Protein AF-A0A2D4QW88-F1 (afdb_monomer_lite)

pLDDT: mean 71.63, std 20.82, range [40.88, 96.81]

Radius of gyration: 30.63 Å; chains: 1; bounding box: 84×74×63 Å

Foldseek 3Di:
DDDDDDPDPDPPPDPPPCPPPPDDDLVNLVVVLVVLVVCVVVPVDDPVCCVVSVVVSVVSVVVSVPDDDPPDDPPDDDPPPPDPDPPDDDDDDDDDDDD

Structure (mmCIF, N/CA/C/O backbone):
data_AF-A0A2D4QW88-F1
#
_entry.id   AF-A0A2D4QW88-F1
#
loop_
_atom_site.group_PDB
_atom_site.id
_atom_site.type_symbol
_atom_site.label_atom_id
_atom_site.label_alt_id
_atom_site.label_comp_id
_atom_site.label_asym_id
_atom_site.label_entity_id
_atom_site.label_seq_id
_atom_site.pdbx_PDB_ins_code
_atom_site.Cartn_x
_atom_site.Cartn_y
_atom_site.Cartn_z
_atom_site.occupancy
_atom_site.B_iso_or_equiv
_atom_site.auth_seq_id
_atom_site.auth_comp_id
_atom_site.auth_asym_id
_atom_site.auth_atom_id
_atom_site.pdbx_PDB_model_num
ATOM 1 N N . MET A 1 1 ? -70.761 11.917 18.802 1.00 40.88 1 MET A N 1
ATOM 2 C CA . MET A 1 1 ? -69.720 11.976 17.760 1.00 40.88 1 MET A CA 1
ATOM 3 C C . MET A 1 1 ? -68.682 12.943 18.309 1.00 40.88 1 MET A C 1
ATOM 5 O O . MET A 1 1 ? -68.928 14.135 18.247 1.00 40.88 1 MET A O 1
ATOM 9 N N . SER A 1 2 ? -67.807 12.545 19.236 1.00 53.78 2 SER A N 1
ATOM 10 C CA . SER A 1 2 ? -66.709 11.557 19.168 1.00 53.78 2 SER A CA 1
ATOM 11 C C . SER A 1 2 ? -65.649 11.920 18.135 1.00 53.78 2 SER A C 1
ATOM 13 O O . SER A 1 2 ? -65.993 12.168 16.987 1.00 53.78 2 SER A O 1
ATOM 15 N N . GLU A 1 3 ? -64.408 11.877 18.622 1.00 55.81 3 GLU A N 1
ATOM 16 C CA . GLU A 1 3 ? -63.111 12.126 17.988 1.00 55.81 3 GLU A CA 1
ATOM 17 C C . GLU A 1 3 ? -62.777 13.548 17.511 1.00 55.81 3 GLU A C 1
ATOM 19 O O . GLU A 1 3 ? -63.356 14.049 16.562 1.00 55.81 3 GLU A O 1
ATOM 24 N N . GLU A 1 4 ? -61.748 14.148 18.126 1.00 53.09 4 GLU A N 1
ATOM 25 C CA . GLU A 1 4 ? -60.486 14.458 17.425 1.00 53.09 4 GLU A CA 1
ATOM 26 C C . GLU A 1 4 ? -59.383 14.667 18.490 1.00 53.09 4 GLU A C 1
ATOM 28 O O . GLU A 1 4 ? -59.415 15.599 19.288 1.00 53.09 4 GLU A O 1
ATOM 33 N N . GLN A 1 5 ? -58.665 13.594 18.820 1.00 50.66 5 GLN A N 1
ATOM 34 C CA . GLN A 1 5 ? -57.282 13.305 18.409 1.00 50.66 5 GLN A CA 1
ATOM 35 C C . GLN A 1 5 ? -56.194 14.056 19.192 1.00 50.66 5 GLN A C 1
ATOM 37 O O . GLN A 1 5 ? -55.827 15.199 18.947 1.00 50.66 5 GLN A O 1
ATOM 42 N N . LYS A 1 6 ? -55.636 13.285 20.129 1.00 53.81 6 LYS A N 1
ATOM 43 C CA . LYS A 1 6 ? -54.330 13.429 20.766 1.00 53.81 6 LYS A CA 1
ATOM 44 C C . LYS A 1 6 ? -53.242 13.668 19.702 1.00 53.81 6 LYS A C 1
ATOM 46 O O . LYS A 1 6 ? -53.160 12.864 18.773 1.00 53.81 6 LYS A O 1
ATOM 51 N N . PRO A 1 7 ? -52.362 14.673 19.844 1.00 47.12 7 PRO A N 1
ATOM 52 C CA . PRO A 1 7 ? -51.153 14.725 19.039 1.00 47.12 7 PRO A CA 1
ATOM 53 C C . PRO A 1 7 ? -50.296 13.511 19.399 1.00 47.12 7 PRO A C 1
ATOM 55 O O . PRO A 1 7 ? -49.898 13.335 20.552 1.00 47.12 7 PRO A O 1
ATOM 58 N N . ALA A 1 8 ? -50.080 12.632 18.427 1.00 52.38 8 ALA A N 1
ATOM 59 C CA . ALA A 1 8 ? -49.064 11.603 18.519 1.00 52.38 8 ALA A CA 1
ATOM 60 C C . ALA A 1 8 ? -47.697 12.299 18.533 1.00 52.38 8 ALA A C 1
ATOM 62 O O . ALA A 1 8 ? -47.359 13.032 17.606 1.00 52.38 8 ALA A O 1
ATOM 63 N N . GLU A 1 9 ? -46.932 12.090 19.602 1.00 53.78 9 GLU A N 1
ATOM 64 C CA . GLU A 1 9 ? -45.499 12.357 19.617 1.00 53.78 9 GLU A CA 1
ATOM 65 C C . GLU A 1 9 ? -44.848 11.457 18.563 1.00 53.78 9 GLU A C 1
ATOM 67 O O . GLU A 1 9 ? -44.698 10.250 18.753 1.00 53.78 9 GLU A O 1
ATOM 72 N N . THR A 1 10 ? -44.509 12.044 17.418 1.00 44.59 10 THR A N 1
ATOM 73 C CA . THR A 1 10 ? -43.572 11.462 16.460 1.00 44.59 10 THR A CA 1
ATOM 74 C C . THR A 1 10 ? -42.221 11.330 17.166 1.00 44.59 10 THR A C 1
ATOM 76 O O . THR A 1 10 ? -41.715 12.342 17.661 1.00 44.59 10 THR A O 1
ATOM 79 N N . PRO A 1 11 ? -41.617 10.131 17.252 1.00 49.81 11 PRO A N 1
ATOM 80 C CA . PRO A 1 11 ? -40.258 9.991 17.747 1.00 49.81 11 PRO A CA 1
ATOM 81 C C . PRO A 1 11 ? -39.336 10.898 16.941 1.00 49.81 11 PRO A C 1
ATOM 83 O O . PRO A 1 11 ? -39.366 10.879 15.711 1.00 49.81 11 PRO A O 1
ATOM 86 N N . ALA A 1 12 ? -38.560 11.712 17.653 1.00 52.09 12 ALA A N 1
ATOM 87 C CA . ALA A 1 12 ? -37.541 12.566 17.076 1.00 52.09 12 ALA A CA 1
ATOM 88 C C . ALA A 1 12 ? -36.685 11.744 16.107 1.00 52.09 12 ALA A C 1
ATOM 90 O O . ALA A 1 12 ? -35.985 10.814 16.512 1.00 52.09 12 ALA A O 1
ATOM 91 N N . GLU A 1 13 ? -36.766 12.093 14.827 1.00 52.56 13 GLU A N 1
ATOM 92 C CA . GLU A 1 13 ? -35.830 11.632 13.820 1.00 52.56 13 GLU A CA 1
ATOM 93 C C . GLU A 1 13 ? -34.475 12.211 14.232 1.00 52.56 13 GLU A C 1
ATOM 95 O O . GLU A 1 13 ? -34.209 13.410 14.128 1.00 52.56 13 GLU A O 1
ATOM 100 N N . GLN A 1 14 ? -33.676 11.360 14.873 1.00 52.75 14 GLN A N 1
ATOM 101 C CA . GLN A 1 14 ? -32.316 11.667 15.275 1.00 52.75 14 GLN A CA 1
ATOM 102 C C . GLN A 1 14 ? -31.601 12.148 14.009 1.00 52.75 14 GLN A C 1
ATOM 104 O O . GLN A 1 14 ? -31.672 11.434 13.004 1.00 52.75 14 GLN A O 1
ATOM 109 N N . PRO A 1 15 ? -30.941 13.322 14.002 1.00 51.03 15 PRO A N 1
ATOM 110 C CA . PRO A 1 15 ? -30.180 13.726 12.837 1.00 51.03 15 PRO A CA 1
ATOM 111 C C . PRO A 1 15 ? -29.179 12.604 12.585 1.00 51.03 15 PRO A C 1
ATOM 113 O O . PRO A 1 15 ? -28.324 12.333 13.434 1.00 51.03 15 PRO A O 1
ATOM 116 N N . ALA A 1 16 ? -29.333 11.906 11.459 1.00 57.38 16 ALA A N 1
ATOM 117 C CA . ALA A 1 16 ? -28.269 11.097 10.909 1.00 57.38 16 ALA A CA 1
ATOM 118 C C . ALA A 1 16 ? -27.136 12.090 10.688 1.00 57.38 16 ALA A C 1
ATOM 120 O O . ALA A 1 16 ? -27.187 12.906 9.769 1.00 57.38 16 ALA A O 1
ATOM 121 N N . GLY A 1 17 ? -26.211 12.128 11.648 1.00 49.72 17 GLY A N 1
ATOM 122 C CA . GLY A 1 17 ? -25.056 12.992 11.588 1.00 49.72 17 GLY A CA 1
ATOM 123 C C . GLY A 1 17 ? -24.408 12.741 10.244 1.00 49.72 17 GLY A C 1
ATOM 124 O O . GLY A 1 17 ? -24.042 11.605 9.940 1.00 49.72 17 GLY A O 1
ATOM 125 N N . ASP A 1 18 ? -24.334 13.795 9.442 1.00 54.16 18 ASP A N 1
ATOM 126 C CA . ASP A 1 18 ? -23.504 13.874 8.255 1.00 54.16 18 ASP A CA 1
ATOM 127 C C . ASP A 1 18 ? -22.057 13.763 8.753 1.00 54.16 18 ASP A C 1
ATOM 129 O O . ASP A 1 18 ? -21.367 14.747 9.012 1.00 54.16 18 ASP A O 1
ATOM 133 N N . VAL A 1 19 ? -21.641 12.534 9.075 1.00 58.12 19 VAL A N 1
ATOM 134 C CA . VAL A 1 19 ? -20.238 12.220 9.282 1.00 58.12 19 VAL A CA 1
ATOM 135 C C . VAL A 1 19 ? -19.662 12.349 7.885 1.00 58.12 19 VAL A C 1
ATOM 137 O O . VAL A 1 19 ? -20.085 11.596 7.002 1.00 58.12 19 VAL A O 1
ATOM 140 N N . PRO A 1 20 ? -18.770 13.315 7.631 1.00 55.28 20 PRO A N 1
ATOM 141 C CA . PRO A 1 20 ? -18.297 13.534 6.283 1.00 55.28 20 PRO A CA 1
ATOM 142 C C . PRO A 1 20 ? -17.686 12.221 5.779 1.00 55.28 20 PRO A C 1
ATOM 144 O O . PRO A 1 20 ? -16.761 11.683 6.389 1.00 55.28 20 PRO A O 1
ATOM 147 N N . GLN A 1 21 ? -18.193 11.701 4.654 1.00 60.97 21 GLN A N 1
ATOM 148 C CA . GLN A 1 21 ? -17.668 10.504 3.969 1.00 60.97 21 GLN A CA 1
ATOM 149 C C . GLN A 1 21 ? -16.218 10.686 3.464 1.00 60.97 21 GLN A C 1
ATOM 151 O O . GLN A 1 21 ? -15.712 9.886 2.684 1.00 60.97 21 GLN A O 1
ATOM 156 N N . THR A 1 22 ? -15.536 11.752 3.877 1.00 66.81 22 THR A N 1
ATOM 157 C CA . THR A 1 22 ? -14.161 12.087 3.515 1.00 66.81 22 THR A CA 1
ATOM 158 C C . THR A 1 22 ? -13.121 11.351 4.365 1.00 66.81 22 THR A C 1
ATOM 160 O O . THR A 1 22 ? -11.926 11.484 4.104 1.00 66.81 22 THR A O 1
ATOM 163 N N . GLY A 1 23 ? -13.543 10.576 5.372 1.00 79.94 23 GLY A N 1
ATOM 164 C CA . GLY A 1 23 ? -12.669 9.730 6.187 1.00 79.94 23 GLY A CA 1
ATO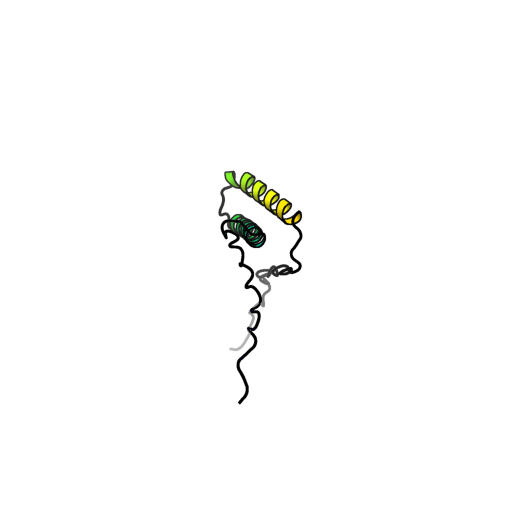M 165 C C . GLY A 1 23 ? -12.513 8.314 5.624 1.00 79.94 23 GLY A C 1
ATOM 166 O O . GLY A 1 23 ? -13.485 7.701 5.193 1.00 79.94 23 GLY A O 1
ATOM 167 N N . LEU A 1 24 ? -11.293 7.772 5.666 1.00 89.25 24 LEU A N 1
ATOM 168 C CA . LEU A 1 24 ? -11.034 6.364 5.348 1.00 89.25 24 LEU A CA 1
ATOM 169 C C . LEU A 1 24 ? -11.613 5.455 6.441 1.00 89.25 24 LEU A C 1
ATOM 171 O O . LEU A 1 24 ? -11.365 5.679 7.628 1.00 89.25 24 LEU A O 1
ATOM 175 N N . SER A 1 25 ? -12.334 4.404 6.049 1.00 90.25 25 SER A N 1
ATOM 176 C CA . SER A 1 25 ? -12.834 3.376 6.965 1.00 90.25 25 SER A CA 1
ATOM 177 C C . SER A 1 25 ? -11.833 2.227 7.153 1.00 90.25 25 SER A C 1
ATOM 179 O O . SER A 1 25 ? -10.908 2.030 6.363 1.00 90.25 25 SER A O 1
ATOM 181 N N . VAL A 1 26 ? -12.047 1.395 8.179 1.00 90.25 26 VAL A N 1
ATOM 182 C CA . VAL A 1 26 ? -11.248 0.171 8.401 1.00 90.25 26 VAL A CA 1
ATOM 183 C C . VAL A 1 26 ? -11.384 -0.812 7.227 1.00 90.25 26 VAL A C 1
ATOM 185 O O . VAL A 1 26 ? -10.442 -1.544 6.921 1.00 90.25 26 VAL A O 1
ATOM 188 N N . GLY A 1 27 ? -12.530 -0.819 6.537 1.00 90.94 27 GLY A N 1
ATOM 189 C CA . GLY A 1 27 ? -12.734 -1.609 5.320 1.00 90.94 27 GLY A CA 1
ATOM 190 C C . GLY A 1 27 ? -11.873 -1.112 4.158 1.00 90.94 27 GLY A C 1
ATOM 191 O O . GLY A 1 27 ? -11.225 -1.913 3.486 1.00 90.94 27 GLY A O 1
ATOM 192 N N . ASP A 1 28 ? -11.778 0.207 3.974 1.00 92.56 28 ASP A N 1
ATOM 193 C CA . ASP A 1 28 ? -10.939 0.807 2.927 1.00 92.56 28 ASP A CA 1
ATOM 194 C C . ASP A 1 28 ? -9.462 0.467 3.133 1.00 92.56 28 ASP A C 1
ATOM 196 O O . ASP A 1 28 ? -8.765 0.078 2.198 1.00 92.56 28 ASP A O 1
ATOM 200 N N . LEU A 1 29 ? -8.986 0.540 4.377 1.00 93.44 29 LEU A N 1
ATOM 201 C CA . LEU A 1 29 ? -7.605 0.207 4.723 1.00 93.44 29 LEU A CA 1
ATOM 202 C C . LEU A 1 29 ? -7.275 -1.275 4.480 1.00 93.44 29 LEU A C 1
ATOM 204 O O . LEU A 1 29 ? -6.186 -1.593 3.995 1.00 93.44 29 LEU A O 1
ATOM 208 N N . GLN A 1 30 ? -8.214 -2.184 4.758 1.00 92.62 30 GLN A N 1
ATOM 209 C CA . GLN A 1 30 ? -8.069 -3.602 4.413 1.00 92.62 30 GLN A CA 1
ATOM 210 C C . GLN A 1 30 ? -8.028 -3.817 2.895 1.00 92.62 30 GLN A C 1
ATOM 212 O O . GLN A 1 30 ? -7.179 -4.562 2.401 1.00 92.62 30 GLN A O 1
ATOM 217 N N . ASN A 1 31 ? -8.888 -3.124 2.144 1.00 94.75 31 ASN A N 1
ATOM 218 C CA . ASN A 1 31 ? -8.896 -3.179 0.682 1.00 94.75 31 ASN A CA 1
ATOM 219 C C . ASN A 1 31 ? -7.573 -2.679 0.085 1.00 94.75 31 ASN A C 1
ATOM 221 O O . ASN A 1 31 ? -7.024 -3.318 -0.811 1.00 94.75 31 ASN A O 1
ATOM 225 N N . ILE A 1 32 ? -7.008 -1.591 0.617 1.00 95.44 32 ILE A N 1
ATOM 226 C CA . ILE A 1 32 ? -5.695 -1.075 0.202 1.00 95.44 32 ILE A CA 1
ATOM 227 C C . ILE A 1 32 ? -4.592 -2.114 0.449 1.00 95.44 32 ILE A C 1
ATOM 229 O O . ILE A 1 32 ? -3.756 -2.335 -0.430 1.00 95.44 32 ILE A O 1
ATOM 233 N N . ALA A 1 33 ? -4.606 -2.802 1.596 1.00 93.88 33 ALA A N 1
ATOM 234 C CA . ALA A 1 33 ? -3.651 -3.874 1.877 1.00 93.88 33 ALA A CA 1
ATOM 235 C C . ALA A 1 33 ? -3.767 -5.030 0.863 1.00 93.88 33 ALA A C 1
ATOM 237 O O . ALA A 1 33 ? -2.749 -5.505 0.356 1.00 93.88 33 ALA A O 1
ATOM 238 N N . MET A 1 34 ? -4.990 -5.446 0.512 1.00 95.12 34 MET A N 1
ATOM 239 C CA . MET A 1 34 ? -5.218 -6.470 -0.518 1.00 95.12 34 MET A CA 1
ATOM 240 C C . MET A 1 34 ? -4.726 -6.023 -1.902 1.00 95.12 34 MET A C 1
ATOM 242 O O . MET A 1 34 ? -4.091 -6.802 -2.613 1.00 95.12 34 MET A O 1
ATOM 246 N N . ILE A 1 35 ? -4.967 -4.765 -2.281 1.00 95.75 35 ILE A N 1
ATOM 247 C CA . ILE A 1 35 ? -4.497 -4.204 -3.556 1.00 95.75 35 ILE A CA 1
ATOM 248 C C . ILE A 1 35 ? -2.966 -4.210 -3.618 1.00 95.75 35 ILE A C 1
ATOM 250 O O . ILE A 1 35 ? -2.407 -4.587 -4.647 1.00 95.75 35 ILE A O 1
ATOM 254 N N . PHE A 1 36 ? -2.281 -3.840 -2.532 1.00 94.81 36 PHE A N 1
ATOM 255 C CA . PHE A 1 36 ? -0.816 -3.859 -2.467 1.00 94.81 36 PHE A CA 1
ATOM 256 C C . PHE A 1 36 ? -0.244 -5.261 -2.671 1.00 94.81 36 PHE A C 1
ATOM 258 O O . PHE A 1 36 ? 0.728 -5.419 -3.413 1.00 94.81 36 PHE A O 1
ATOM 265 N N . ASP A 1 37 ? -0.858 -6.277 -2.070 1.00 92.81 37 ASP A N 1
ATOM 266 C CA . ASP A 1 37 ? -0.446 -7.670 -2.246 1.00 92.81 37 ASP A CA 1
ATOM 267 C C . ASP A 1 37 ? -0.643 -8.131 -3.703 1.00 92.81 37 ASP A C 1
ATOM 269 O O . ASP A 1 37 ? 0.296 -8.604 -4.348 1.00 92.81 37 ASP A O 1
ATOM 273 N N . VAL A 1 38 ? -1.823 -7.888 -4.288 1.00 96.12 38 VAL A N 1
ATOM 274 C CA . VAL A 1 38 ? -2.109 -8.228 -5.695 1.00 96.12 38 VAL A CA 1
ATOM 275 C C . VAL A 1 38 ? -1.160 -7.509 -6.658 1.00 96.12 38 VAL A C 1
ATOM 277 O O . VAL A 1 38 ? -0.644 -8.122 -7.593 1.00 96.12 38 VAL A O 1
ATOM 280 N N . ALA A 1 39 ? -0.909 -6.220 -6.438 1.00 95.81 39 ALA A N 1
ATOM 281 C CA . ALA A 1 39 ? -0.010 -5.415 -7.256 1.00 95.81 39 ALA A CA 1
ATOM 282 C C . ALA A 1 39 ? 1.448 -5.895 -7.153 1.00 95.81 39 ALA A C 1
ATOM 284 O O . ALA A 1 39 ? 2.128 -6.002 -8.174 1.00 95.81 39 ALA A O 1
ATOM 285 N N . SER A 1 40 ? 1.907 -6.256 -5.949 1.00 93.38 40 SER A N 1
ATOM 286 C CA . SER A 1 40 ? 3.256 -6.793 -5.727 1.00 93.38 40 SER A CA 1
ATOM 287 C C . SER A 1 40 ? 3.445 -8.136 -6.431 1.00 93.38 40 SER A C 1
ATOM 289 O O . SER A 1 40 ? 4.419 -8.315 -7.157 1.00 93.38 40 SER A O 1
ATOM 291 N N . ARG A 1 41 ? 2.474 -9.052 -6.315 1.00 93.44 41 ARG A N 1
ATOM 292 C CA . ARG A 1 41 ? 2.510 -10.358 -7.002 1.00 93.44 41 ARG A CA 1
ATOM 293 C C . ARG A 1 41 ? 2.482 -10.234 -8.525 1.00 93.44 41 ARG A C 1
ATOM 295 O O . ARG A 1 41 ? 3.028 -11.083 -9.219 1.00 93.44 41 ARG A O 1
ATOM 302 N N . ARG A 1 42 ? 1.847 -9.184 -9.050 1.00 95.44 42 ARG A N 1
ATOM 303 C CA . ARG A 1 42 ? 1.781 -8.892 -10.491 1.00 95.44 42 ARG A CA 1
ATOM 304 C C . ARG A 1 42 ? 2.979 -8.097 -11.015 1.00 95.44 42 ARG A C 1
ATOM 306 O O . ARG A 1 42 ? 3.039 -7.851 -12.215 1.00 95.44 42 ARG A O 1
ATOM 313 N N . GLY A 1 43 ? 3.908 -7.684 -10.152 1.00 93.75 43 GLY A N 1
ATOM 314 C CA . GLY A 1 43 ? 5.062 -6.880 -10.554 1.00 93.75 43 GLY A CA 1
ATOM 315 C C . GLY A 1 43 ? 4.695 -5.460 -10.997 1.00 93.75 43 GLY A C 1
ATOM 316 O O . GLY A 1 43 ? 5.338 -4.912 -11.885 1.00 93.75 43 GLY A O 1
ATOM 317 N N . ALA A 1 44 ? 3.655 -4.860 -10.405 1.00 96.00 44 ALA A N 1
ATOM 318 C CA . ALA A 1 44 ? 3.216 -3.502 -10.746 1.00 96.00 44 ALA A CA 1
ATOM 319 C C . ALA A 1 44 ? 4.219 -2.407 -10.332 1.00 96.00 44 ALA A C 1
ATOM 321 O O . ALA A 1 44 ? 4.148 -1.292 -10.845 1.00 96.00 44 ALA A O 1
ATOM 322 N N . PHE A 1 45 ? 5.141 -2.718 -9.418 1.00 96.12 45 PHE A N 1
ATOM 323 C CA . PHE A 1 45 ? 6.190 -1.805 -8.968 1.00 96.12 45 PHE A CA 1
ATOM 324 C C . PHE A 1 45 ? 7.567 -2.332 -9.360 1.00 96.12 45 PHE A C 1
ATOM 326 O O . PHE A 1 45 ? 7.786 -3.545 -9.433 1.00 96.12 45 PHE A O 1
ATOM 333 N N . LYS A 1 46 ? 8.515 -1.419 -9.572 1.00 95.44 46 LYS A N 1
ATOM 334 C CA . LYS A 1 46 ? 9.893 -1.776 -9.916 1.00 95.44 46 LYS A CA 1
ATOM 335 C C . LYS A 1 46 ? 10.692 -2.172 -8.673 1.00 95.44 46 LYS A C 1
ATOM 337 O O . LYS A 1 46 ? 10.307 -1.877 -7.542 1.00 95.44 46 LYS A O 1
ATOM 342 N N . ALA A 1 47 ? 11.847 -2.803 -8.893 1.00 92.56 47 ALA A N 1
ATOM 343 C CA . ALA A 1 47 ? 12.751 -3.218 -7.818 1.00 92.56 47 ALA A CA 1
ATOM 344 C C . ALA A 1 47 ? 13.151 -2.050 -6.896 1.00 92.56 47 ALA A C 1
ATOM 346 O O . ALA A 1 47 ? 13.135 -2.204 -5.677 1.00 92.56 47 ALA A O 1
ATOM 347 N N . ASP A 1 48 ? 13.417 -0.874 -7.470 1.00 95.38 48 ASP A N 1
ATOM 348 C CA . ASP A 1 48 ? 13.820 0.324 -6.720 1.00 95.38 48 ASP A CA 1
ATOM 349 C C . ASP A 1 48 ? 12.732 0.825 -5.750 1.00 95.38 48 ASP A C 1
ATOM 351 O O . ASP A 1 48 ? 13.031 1.453 -4.736 1.00 95.38 48 ASP A O 1
ATOM 355 N N . GLU A 1 49 ? 11.459 0.524 -6.023 1.00 94.50 49 GLU A N 1
ATOM 356 C CA . GLU A 1 49 ? 10.309 1.005 -5.244 1.00 94.50 49 GLU A CA 1
ATOM 357 C C . GLU A 1 49 ? 9.817 -0.039 -4.230 1.00 94.50 49 GLU A C 1
ATOM 359 O O . GLU A 1 49 ? 9.187 0.309 -3.227 1.00 94.50 49 GLU A O 1
ATOM 364 N N . MET A 1 50 ? 10.136 -1.318 -4.451 1.00 94.50 50 MET A N 1
ATOM 365 C CA . MET A 1 50 ? 9.676 -2.448 -3.637 1.00 94.50 50 MET A CA 1
ATOM 366 C C . MET A 1 50 ? 10.042 -2.329 -2.156 1.00 94.50 50 MET A C 1
ATOM 368 O O . MET A 1 50 ? 9.238 -2.690 -1.296 1.00 94.50 50 MET A O 1
ATOM 372 N N . ALA A 1 51 ? 11.214 -1.775 -1.834 1.00 94.75 51 ALA A N 1
ATOM 373 C CA . ALA A 1 51 ? 11.616 -1.555 -0.445 1.00 94.75 51 ALA A CA 1
ATOM 374 C C . ALA A 1 51 ? 10.671 -0.575 0.279 1.00 94.75 51 ALA A C 1
ATOM 376 O O . ALA A 1 51 ? 10.231 -0.821 1.409 1.00 94.75 51 ALA A O 1
ATOM 377 N N . THR A 1 52 ? 10.309 0.519 -0.393 1.00 95.94 52 THR A N 1
ATOM 378 C CA . THR A 1 52 ? 9.394 1.532 0.144 1.00 95.94 52 THR A CA 1
ATOM 379 C C . THR A 1 52 ? 7.973 0.987 0.231 1.00 95.94 52 THR A C 1
ATOM 381 O O . THR A 1 52 ? 7.340 1.104 1.281 1.00 95.94 52 THR A O 1
ATOM 384 N N . VAL A 1 53 ? 7.488 0.330 -0.828 1.00 95.12 53 VAL A N 1
ATOM 385 C CA . VAL A 1 53 ? 6.146 -0.277 -0.868 1.00 95.12 53 VAL A CA 1
ATOM 386 C C . VAL A 1 53 ? 5.987 -1.318 0.241 1.00 95.12 53 VAL A C 1
ATOM 388 O O . VAL A 1 53 ? 5.025 -1.253 1.007 1.00 95.12 53 VAL A O 1
ATOM 391 N N . GLY A 1 54 ? 6.964 -2.215 0.403 1.00 94.00 54 GLY A N 1
ATOM 392 C CA . GLY A 1 54 ? 6.966 -3.210 1.476 1.00 94.00 54 GLY A CA 1
ATOM 393 C C . GLY A 1 54 ? 6.958 -2.576 2.869 1.00 94.00 54 GLY A C 1
ATOM 394 O O . GLY A 1 54 ? 6.218 -3.012 3.750 1.00 94.00 54 GLY A O 1
ATOM 395 N N . THR A 1 55 ? 7.710 -1.489 3.067 1.00 96.81 55 THR A N 1
ATOM 396 C CA . THR A 1 55 ? 7.710 -0.747 4.338 1.00 96.81 55 THR A CA 1
ATOM 397 C C . THR A 1 55 ? 6.334 -0.157 4.657 1.00 96.81 55 THR A C 1
ATOM 399 O O . THR A 1 55 ? 5.879 -0.246 5.799 1.00 96.81 55 THR A O 1
ATOM 402 N N . VAL A 1 56 ? 5.653 0.437 3.670 1.00 96.44 56 VAL A N 1
ATOM 403 C CA . VAL A 1 56 ? 4.306 1.003 3.856 1.00 96.44 56 VAL A CA 1
ATOM 404 C C . VAL A 1 56 ? 3.282 -0.102 4.115 1.00 96.44 56 VAL A C 1
ATOM 406 O O . 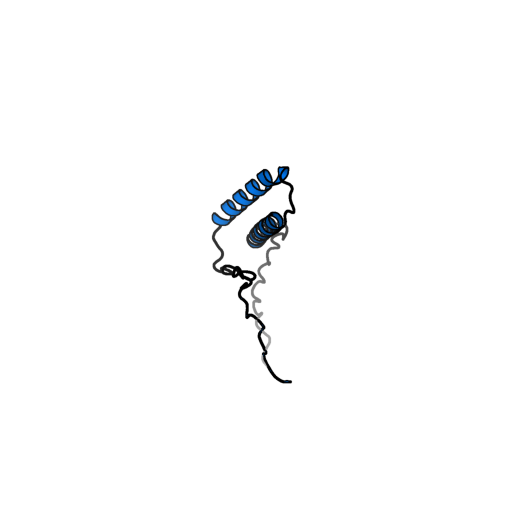VAL A 1 56 ? 2.482 0.027 5.040 1.00 96.44 56 VAL A O 1
ATOM 409 N N . TYR A 1 57 ? 3.345 -1.208 3.370 1.00 95.88 57 TYR A N 1
ATOM 410 C CA . TYR A 1 57 ? 2.478 -2.369 3.575 1.00 95.88 57 TYR A CA 1
ATOM 411 C C . TYR A 1 57 ? 2.592 -2.931 5.000 1.00 95.88 57 TYR A C 1
ATOM 413 O O . TYR A 1 57 ? 1.581 -3.128 5.672 1.00 95.88 57 TYR A O 1
ATOM 421 N N . ASN A 1 58 ? 3.818 -3.116 5.502 1.00 95.62 58 ASN A N 1
ATOM 422 C CA . ASN A 1 58 ? 4.049 -3.628 6.854 1.00 95.62 58 ASN A CA 1
ATOM 423 C C . ASN A 1 58 ? 3.497 -2.686 7.935 1.00 95.62 58 ASN A C 1
ATOM 425 O O . ASN A 1 58 ? 2.876 -3.144 8.892 1.00 95.62 58 ASN A O 1
ATOM 429 N N . LYS A 1 59 ? 3.671 -1.367 7.771 1.00 96.31 59 LYS A N 1
ATOM 430 C CA . LYS A 1 59 ? 3.096 -0.366 8.687 1.00 96.31 59 LYS A CA 1
ATOM 431 C C . LYS A 1 59 ? 1.569 -0.376 8.662 1.00 96.31 59 LYS A C 1
ATOM 433 O O . LYS A 1 59 ? 0.952 -0.291 9.719 1.00 96.31 59 LYS A O 1
ATOM 438 N N . LEU A 1 60 ? 0.968 -0.506 7.478 1.00 95.44 60 LEU A N 1
ATOM 439 C CA . LEU A 1 60 ? -0.482 -0.609 7.321 1.00 95.44 60 LEU A CA 1
ATOM 440 C C . LEU A 1 60 ? -1.028 -1.858 8.023 1.00 95.44 60 LEU A C 1
ATOM 442 O O . LEU A 1 60 ? -2.005 -1.756 8.758 1.00 95.44 60 LEU A O 1
ATOM 446 N N . LYS A 1 61 ? -0.380 -3.016 7.850 1.00 93.31 61 LYS A N 1
ATOM 447 C CA . LYS A 1 61 ? -0.771 -4.264 8.525 1.00 93.31 61 LYS A CA 1
ATOM 448 C C . LYS A 1 61 ? -0.674 -4.133 10.041 1.00 93.31 61 LYS A C 1
ATOM 450 O O . LYS A 1 61 ? -1.657 -4.394 10.720 1.00 93.31 61 LYS A O 1
ATOM 455 N N . ALA A 1 62 ? 0.452 -3.626 10.543 1.00 95.56 62 ALA A N 1
ATOM 456 C CA . ALA A 1 62 ? 0.629 -3.389 11.970 1.00 95.56 62 ALA A CA 1
ATOM 457 C C . ALA A 1 62 ? -0.451 -2.449 12.531 1.00 95.56 62 ALA A C 1
ATOM 459 O O . ALA A 1 62 ? -1.015 -2.735 13.579 1.00 95.56 62 ALA A O 1
ATOM 460 N N . PHE A 1 63 ? -0.786 -1.363 11.825 1.00 93.94 63 PHE A N 1
ATOM 461 C CA . PHE A 1 63 ? -1.864 -0.461 12.233 1.00 93.94 63 PHE A CA 1
ATOM 462 C C . PHE A 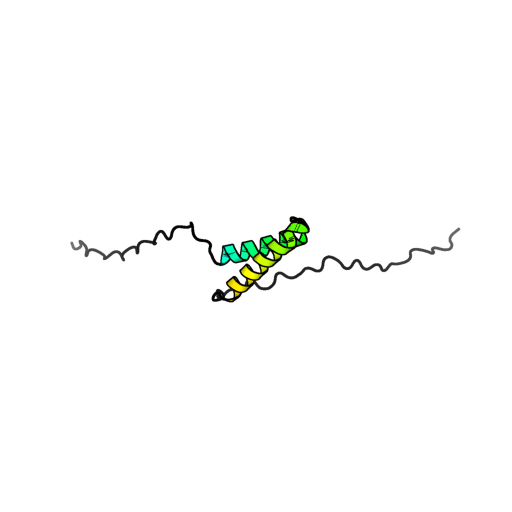1 63 ? -3.219 -1.174 12.284 1.00 93.94 63 PHE A C 1
ATOM 464 O O . PHE A 1 63 ? -3.917 -1.081 13.291 1.00 93.94 63 PHE A O 1
ATOM 471 N N . LEU A 1 64 ? -3.567 -1.930 11.242 1.00 91.81 64 LEU A N 1
ATOM 472 C CA . LEU A 1 64 ? -4.807 -2.704 11.195 1.00 91.81 64 LEU A CA 1
ATOM 473 C C . LEU A 1 64 ? -4.900 -3.737 12.328 1.00 91.81 64 LEU A C 1
ATOM 475 O O . LEU A 1 64 ? -5.983 -3.926 12.870 1.00 91.81 64 LEU A O 1
ATOM 479 N N . ASP A 1 65 ? -3.783 -4.354 12.722 1.00 91.62 65 ASP A N 1
ATOM 480 C CA . ASP A 1 65 ? -3.732 -5.295 13.848 1.00 91.62 65 ASP A CA 1
ATOM 481 C C . ASP A 1 65 ? -3.927 -4.612 15.215 1.00 91.62 65 ASP A C 1
ATOM 483 O O . ASP A 1 65 ? -4.389 -5.256 16.157 1.00 91.62 65 ASP A O 1
ATOM 487 N N . THR A 1 66 ? -3.607 -3.316 15.340 1.00 91.81 66 THR A N 1
ATOM 488 C CA . THR A 1 66 ? -3.891 -2.545 16.568 1.00 91.81 66 THR A CA 1
ATOM 489 C C . THR A 1 66 ? -5.348 -2.112 16.700 1.00 91.81 66 THR A C 1
ATOM 491 O O . THR A 1 66 ? -5.776 -1.746 17.796 1.00 91.81 66 THR A O 1
ATOM 494 N N . LEU A 1 67 ? -6.113 -2.128 15.606 1.00 87.75 67 LEU A N 1
ATOM 495 C CA . LEU A 1 67 ? -7.521 -1.761 15.638 1.00 87.75 67 LEU A CA 1
ATOM 496 C C . LEU A 1 67 ? -8.361 -2.939 16.152 1.00 87.75 67 LEU A C 1
ATOM 498 O O . LEU A 1 67 ? -8.052 -4.096 15.857 1.00 87.75 67 LEU A O 1
ATOM 502 N N . PRO A 1 68 ? -9.443 -2.674 16.906 1.00 80.12 68 PRO A N 1
ATOM 503 C CA . PRO A 1 68 ? -10.377 -3.722 17.285 1.00 80.12 68 PRO A CA 1
ATOM 504 C C . PRO A 1 68 ? -10.920 -4.373 16.012 1.00 80.12 68 PRO A C 1
ATOM 506 O O . PRO A 1 68 ? -11.480 -3.700 15.143 1.00 80.12 68 PRO A O 1
ATOM 509 N N . LYS A 1 69 ? -10.706 -5.685 15.884 1.00 70.44 69 LYS A N 1
ATOM 510 C CA . LYS A 1 69 ? -11.223 -6.450 14.751 1.00 70.44 69 LYS A CA 1
ATOM 511 C C . LYS A 1 69 ? -12.750 -6.372 14.793 1.00 70.44 69 LYS A C 1
ATOM 513 O O . LYS A 1 69 ? -13.315 -6.703 15.835 1.00 70.44 69 LYS A O 1
ATOM 518 N N . PRO A 1 70 ? -13.424 -5.943 13.713 1.00 62.03 70 PRO A N 1
ATOM 519 C CA . PRO A 1 70 ? -14.866 -6.097 13.642 1.00 62.03 70 PRO A CA 1
ATOM 520 C C . PRO A 1 70 ? -15.181 -7.595 13.750 1.00 62.03 70 PRO A C 1
ATOM 522 O O . PRO A 1 70 ? -14.579 -8.406 13.046 1.00 62.03 70 PRO A O 1
ATOM 525 N N . GLU A 1 71 ? -16.074 -7.972 14.665 1.00 49.69 71 GLU A N 1
ATOM 526 C CA . GLU A 1 71 ? -16.606 -9.333 14.763 1.00 49.69 71 GLU A CA 1
ATOM 527 C C . GLU A 1 71 ? -17.302 -9.676 13.440 1.00 49.69 71 GLU A C 1
ATOM 529 O O . GLU A 1 71 ? -18.415 -9.234 13.166 1.00 49.69 71 GLU A O 1
ATOM 534 N N . GLY A 1 72 ? -16.593 -10.392 12.570 1.00 57.88 72 GLY A N 1
ATOM 535 C CA . GLY A 1 72 ? -17.046 -10.670 11.212 1.00 57.88 72 GLY A CA 1
A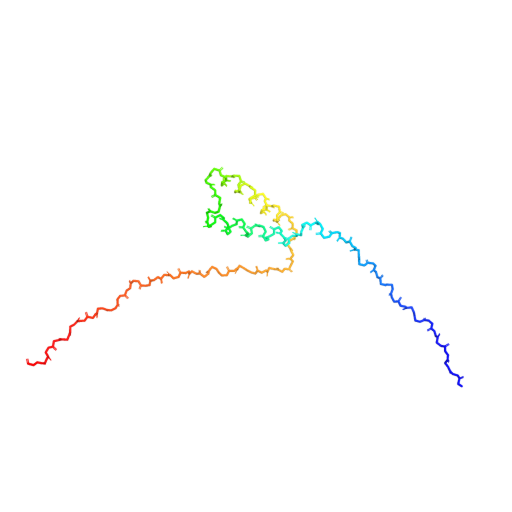TOM 536 C C . GLY A 1 72 ? -15.875 -10.895 10.270 1.00 57.88 72 GLY A C 1
ATOM 537 O O . GLY A 1 72 ? -15.644 -10.103 9.362 1.00 57.88 72 GLY A O 1
ATOM 538 N N . GLU A 1 73 ? -15.122 -11.968 10.502 1.00 44.47 73 GLU A N 1
ATOM 539 C CA . GLU A 1 73 ? -14.174 -12.507 9.528 1.00 44.47 73 GLU A CA 1
ATOM 540 C C . GLU A 1 73 ? -14.904 -12.858 8.217 1.00 44.47 73 GLU A C 1
ATOM 542 O O . GLU A 1 73 ? -15.777 -13.729 8.222 1.00 44.47 73 GLU A O 1
ATOM 547 N N . PRO A 1 74 ? -14.514 -12.313 7.055 1.00 45.16 74 PRO A N 1
ATOM 548 C CA . PRO A 1 74 ? -14.457 -13.134 5.866 1.00 45.16 74 PRO A CA 1
ATOM 549 C C . PRO A 1 74 ? -13.229 -14.028 6.044 1.00 45.16 74 PRO A C 1
ATOM 551 O O . PRO A 1 74 ? -12.090 -13.555 6.039 1.00 45.16 74 PRO A O 1
ATOM 554 N N . GLY A 1 75 ? -13.483 -15.314 6.281 1.00 48.03 75 GLY A N 1
ATOM 555 C CA . GLY A 1 75 ? -12.450 -16.333 6.413 1.00 48.03 75 GLY A CA 1
ATOM 556 C C . GLY A 1 75 ? -11.462 -16.328 5.237 1.00 48.03 75 GLY A C 1
ATOM 557 O O . GLY A 1 75 ? -11.733 -15.741 4.185 1.00 48.03 75 GLY A O 1
ATOM 558 N N . PRO A 1 76 ? -10.304 -16.988 5.401 1.00 55.50 76 PRO A N 1
ATOM 559 C CA . PRO A 1 76 ? -9.275 -17.042 4.374 1.00 55.50 76 PRO A CA 1
ATOM 560 C C . PRO A 1 76 ? -9.896 -17.514 3.059 1.00 55.50 76 PRO A C 1
ATOM 562 O O . PRO A 1 76 ? -10.421 -18.624 2.978 1.00 55.50 76 PRO A O 1
ATOM 565 N N . THR A 1 77 ? -9.834 -16.668 2.026 1.00 48.00 77 THR A N 1
ATOM 566 C CA . THR A 1 77 ? -10.081 -17.097 0.650 1.00 48.00 77 THR A CA 1
ATOM 567 C C . THR A 1 77 ? -9.233 -18.340 0.413 1.00 48.00 77 THR A C 1
ATOM 569 O O . THR A 1 77 ? -8.007 -18.245 0.569 1.00 48.00 77 THR A O 1
ATOM 572 N N . PRO A 1 78 ? -9.838 -19.494 0.081 1.00 52.50 78 PRO A N 1
ATOM 573 C CA . PRO A 1 78 ? -9.081 -20.677 -0.259 1.00 52.50 78 PRO A CA 1
ATOM 574 C C . PRO A 1 78 ? -8.071 -20.292 -1.329 1.00 52.50 78 PRO A C 1
ATOM 576 O O . PRO A 1 78 ? -8.429 -19.785 -2.394 1.00 52.50 78 PRO A O 1
ATOM 579 N N . GLN A 1 79 ? -6.796 -20.500 -1.018 1.00 48.22 79 GLN A N 1
ATOM 580 C CA . GLN A 1 79 ? -5.794 -20.646 -2.051 1.00 48.22 79 GLN A CA 1
ATOM 581 C C . GLN A 1 79 ? -6.249 -21.855 -2.857 1.00 48.22 79 GLN A C 1
ATOM 583 O O . GLN A 1 79 ? -6.035 -22.981 -2.424 1.00 48.22 79 GLN A O 1
ATOM 588 N N . THR A 1 80 ? -6.95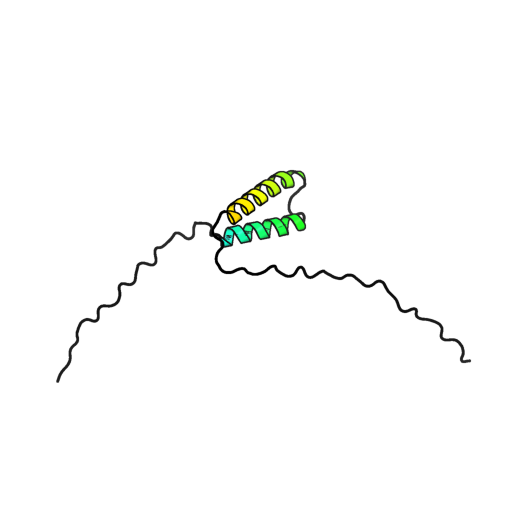1 -21.638 -3.966 1.00 41.81 80 THR A N 1
ATOM 589 C CA . THR A 1 80 ? -7.106 -22.670 -4.983 1.00 41.81 80 THR A CA 1
ATOM 590 C C . THR A 1 80 ? -5.691 -22.957 -5.473 1.00 41.81 80 THR A C 1
ATOM 592 O O . THR A 1 80 ? -5.092 -22.067 -6.087 1.00 41.81 80 THR A O 1
ATOM 595 N N . PRO A 1 81 ? -5.105 -24.135 -5.197 1.00 49.72 81 PRO A N 1
ATOM 596 C CA . PRO A 1 81 ? -3.875 -24.522 -5.853 1.00 49.72 81 PRO A CA 1
ATOM 597 C C . PRO A 1 81 ? -4.254 -24.704 -7.319 1.00 49.72 81 PRO A C 1
ATOM 599 O O . PRO A 1 81 ? -5.022 -25.601 -7.672 1.00 49.72 81 PRO A O 1
ATOM 602 N N . ALA A 1 82 ? -3.798 -23.789 -8.169 1.00 54.38 82 ALA A N 1
ATOM 603 C CA . ALA A 1 82 ? -3.853 -23.990 -9.601 1.00 54.38 82 ALA A CA 1
ATOM 604 C C . ALA A 1 82 ? -2.916 -25.158 -9.928 1.00 54.38 82 ALA A C 1
ATOM 606 O O . ALA A 1 82 ? -1.702 -24.993 -9.981 1.00 54.38 82 ALA A O 1
ATOM 607 N N . THR A 1 83 ? -3.529 -26.325 -10.106 1.00 47.41 83 THR A N 1
ATOM 608 C CA . THR A 1 83 ? -3.128 -27.354 -11.062 1.00 47.41 83 THR A CA 1
ATOM 609 C C . THR A 1 83 ? -1.682 -27.834 -10.922 1.00 47.41 83 THR A C 1
ATOM 611 O O . THR A 1 83 ? -0.807 -27.476 -11.708 1.00 47.41 83 THR A O 1
ATOM 614 N N . GLU A 1 84 ? -1.459 -28.763 -9.988 1.00 47.50 84 GLU A N 1
ATOM 615 C CA . GLU A 1 84 ? -0.560 -29.879 -10.285 1.00 47.50 84 GLU A CA 1
ATOM 616 C C . GLU A 1 84 ? -1.109 -30.569 -11.537 1.00 47.50 84 GLU A C 1
ATOM 618 O O . GLU A 1 84 ? -2.172 -31.184 -11.525 1.00 47.50 84 GLU A O 1
ATOM 623 N N . MET A 1 85 ? -0.417 -30.377 -12.652 1.00 58.50 85 MET A N 1
ATOM 624 C CA . MET A 1 85 ? -0.584 -31.184 -13.847 1.00 58.50 85 MET A CA 1
ATOM 625 C C . MET A 1 85 ? -0.002 -32.564 -13.506 1.00 58.50 85 MET A C 1
ATOM 627 O O . MET A 1 85 ? 1.213 -32.639 -13.308 1.00 58.50 85 MET A O 1
ATOM 631 N N . PRO A 1 86 ? -0.793 -33.652 -13.398 1.00 55.44 86 PRO A N 1
ATOM 632 C CA . PRO A 1 86 ? -0.201 -34.974 -13.342 1.00 55.44 86 PRO A CA 1
ATOM 633 C C . PRO A 1 86 ? 0.414 -35.245 -14.714 1.00 55.44 86 PRO A C 1
ATOM 635 O O . PRO A 1 86 ? -0.270 -35.530 -15.696 1.00 55.44 86 PRO A O 1
ATOM 638 N N . ALA A 1 87 ? 1.732 -35.095 -14.780 1.00 58.53 87 ALA A N 1
ATOM 639 C CA . ALA A 1 87 ? 2.549 -35.777 -15.757 1.00 58.53 87 ALA A CA 1
ATOM 640 C C . ALA A 1 87 ? 2.556 -37.264 -15.379 1.00 58.53 87 ALA A C 1
ATOM 642 O O . ALA A 1 87 ? 3.461 -37.706 -14.684 1.00 58.53 87 ALA A O 1
ATOM 643 N N . ASP A 1 88 ? 1.532 -38.016 -15.784 1.00 49.53 88 ASP A N 1
ATOM 644 C CA . ASP A 1 88 ? 1.631 -39.473 -15.860 1.00 49.53 88 ASP A CA 1
ATOM 645 C C . ASP A 1 88 ? 0.680 -40.024 -16.932 1.00 49.53 88 ASP A C 1
ATOM 647 O O . ASP A 1 88 ? -0.483 -39.632 -17.041 1.00 49.53 88 ASP A O 1
ATOM 651 N N . ALA A 1 89 ? 1.249 -40.851 -17.802 1.00 57.59 89 ALA A N 1
ATOM 652 C CA . ALA A 1 89 ? 0.717 -41.289 -19.086 1.00 57.59 89 ALA A CA 1
ATOM 653 C C . ALA A 1 89 ? -0.447 -42.298 -18.966 1.00 57.59 89 ALA A C 1
ATOM 655 O O . ALA A 1 89 ? -0.708 -42.864 -17.908 1.00 57.59 89 ALA A O 1
ATOM 656 N N . PRO A 1 90 ? -1.053 -42.671 -20.105 1.00 45.44 90 PRO A N 1
ATOM 657 C CA . PRO A 1 90 ? -0.839 -44.062 -20.478 1.00 45.44 90 PRO A CA 1
ATOM 658 C C . PRO A 1 90 ? -0.252 -44.170 -21.880 1.00 45.44 90 PRO A C 1
ATOM 660 O O . PRO A 1 90 ? -0.702 -43.539 -22.836 1.00 45.44 90 PRO A O 1
ATOM 663 N N . ALA A 1 91 ? 0.786 -44.998 -21.960 1.00 55.72 91 ALA A N 1
ATOM 664 C CA . ALA A 1 91 ? 1.365 -45.500 -23.187 1.00 55.72 91 ALA A CA 1
ATOM 665 C C . ALA A 1 91 ? 0.262 -46.034 -24.110 1.00 55.72 91 ALA A C 1
ATOM 667 O O . ALA A 1 91 ? -0.487 -46.945 -23.753 1.00 55.72 91 ALA A O 1
ATOM 668 N N . ILE A 1 92 ? 0.175 -45.455 -25.301 1.00 56.69 92 ILE A N 1
ATOM 669 C CA . ILE A 1 92 ? -0.417 -46.129 -26.448 1.00 56.69 92 ILE A CA 1
ATOM 670 C C . ILE A 1 92 ? 0.669 -46.991 -27.096 1.00 56.69 92 ILE A C 1
ATOM 672 O O . ILE A 1 92 ? 1.825 -46.582 -27.141 1.00 56.69 92 ILE A O 1
ATOM 676 N N . GLU A 1 93 ? 0.236 -48.142 -27.618 1.00 54.19 93 GLU A N 1
ATOM 677 C CA . GLU A 1 93 ? 0.969 -49.186 -28.363 1.00 54.19 93 GLU A CA 1
ATOM 678 C C . GLU A 1 93 ? 1.446 -50.385 -27.511 1.00 54.19 93 GLU A C 1
ATOM 680 O O . GLU A 1 93 ? 2.017 -50.186 -26.440 1.00 54.19 93 GLU A O 1
ATOM 685 N N . PRO A 1 94 ? 1.184 -51.645 -27.940 1.00 51.81 94 PRO A N 1
ATOM 686 C CA . PRO A 1 94 ? 1.143 -52.095 -29.338 1.00 51.81 94 PRO A CA 1
ATOM 687 C C . PRO A 1 94 ? -0.146 -52.849 -29.738 1.00 51.81 94 PRO A C 1
ATOM 689 O O . PRO A 1 94 ? -0.592 -53.758 -29.043 1.00 51.81 94 PRO A O 1
ATOM 692 N N . GLN A 1 95 ? -0.714 -52.543 -30.911 1.00 51.31 95 GLN A N 1
ATOM 693 C CA . GLN A 1 95 ? -1.580 -53.500 -31.615 1.00 51.31 95 GLN A CA 1
ATOM 694 C C . GLN A 1 95 ? -0.724 -54.264 -32.624 1.00 51.31 95 GLN A C 1
ATOM 696 O O . GLN A 1 95 ? -0.404 -53.760 -33.698 1.00 51.31 95 GLN A O 1
ATOM 701 N N . GLY A 1 96 ? -0.320 -55.468 -32.223 1.00 52.75 96 GLY A N 1
ATOM 702 C CA . GLY A 1 96 ? 0.164 -56.495 -33.132 1.00 52.75 96 GLY A CA 1
ATOM 703 C C . GLY A 1 96 ? -0.994 -57.189 -33.851 1.00 52.75 96 GLY A C 1
ATOM 704 O O . GLY A 1 96 ? -2.103 -57.271 -33.330 1.00 52.75 96 GLY A O 1
ATOM 705 N N . GLU A 1 97 ? -0.667 -57.695 -35.037 1.00 53.41 97 GLU A N 1
ATOM 706 C CA . GLU A 1 97 ? -1.336 -58.768 -35.776 1.00 53.41 97 GLU A CA 1
ATOM 707 C C . GLU A 1 97 ? -2.840 -58.631 -36.082 1.00 53.41 97 GLU A C 1
ATOM 709 O O . GLU A 1 97 ? 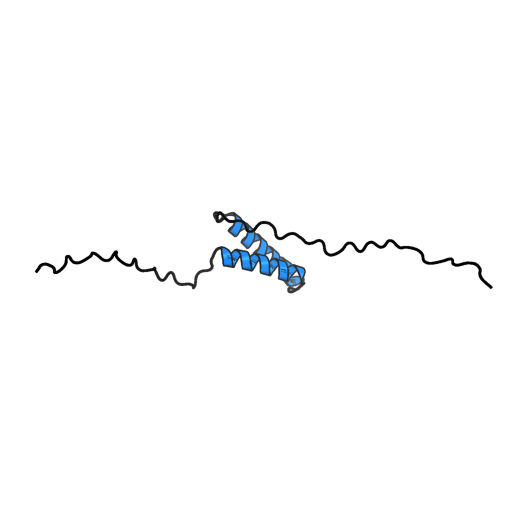-3.704 -59.063 -35.324 1.00 53.41 97 GLU A O 1
ATOM 714 N N . ASN A 1 98 ? -3.141 -58.183 -37.307 1.00 52.75 98 ASN A N 1
ATOM 715 C CA . ASN A 1 98 ? -3.988 -58.976 -38.205 1.00 52.75 98 ASN A CA 1
ATOM 716 C C . ASN A 1 98 ? -3.837 -58.507 -39.666 1.00 52.75 98 ASN A C 1
ATOM 718 O O . ASN A 1 98 ? -4.549 -57.594 -40.087 1.00 52.75 98 ASN A O 1
ATOM 722 N N . LYS A 1 99 ? -2.929 -59.125 -40.438 1.00 51.88 99 LYS A N 1
ATOM 723 C CA . LYS A 1 99 ? -3.148 -59.507 -41.849 1.00 51.88 99 LYS A CA 1
ATOM 724 C C . LYS A 1 99 ? -2.014 -60.369 -42.397 1.00 51.88 99 LYS A C 1
ATOM 726 O O . LYS A 1 99 ? -0.846 -60.030 -42.123 1.00 51.88 99 LYS A O 1
#

Secondary structure (DSSP, 8-state):
-----PPP------------TTSPPHHHHHHHHHHHHHHHHTT-S-HHHHHHHHHHHHHHHHHHHHSPPPS---PPPP---------------------

Sequence (99 aa):
MSEEQKPAETPAEQPAGDVPQTGLSVGDLQNIAMIFDVASRRGAFKADEMATVGTVYNKLKAFLDTLPKPEGEPGPTPQTPATEMPADAPAIEPQGENK